Protein AF-A0A651F4R0-F1 (afdb_monomer)

Structure (mmCIF, N/CA/C/O backbone):
data_AF-A0A651F4R0-F1
#
_entry.id   AF-A0A651F4R0-F1
#
loop_
_atom_site.group_PDB
_atom_site.id
_atom_site.type_symbol
_atom_site.label_atom_id
_atom_site.label_alt_id
_atom_site.label_comp_id
_atom_site.label_asym_id
_atom_site.label_entity_id
_atom_site.label_seq_id
_atom_site.pdbx_PDB_ins_code
_atom_site.Cartn_x
_atom_site.Cartn_y
_atom_site.Cartn_z
_atom_site.occupancy
_atom_site.B_iso_or_equiv
_atom_site.auth_seq_id
_atom_site.auth_comp_id
_atom_site.auth_asym_id
_atom_site.auth_atom_id
_atom_site.pdbx_PDB_model_num
ATOM 1 N N . MET A 1 1 ? -17.008 -6.377 -2.009 1.00 54.41 1 MET A N 1
ATOM 2 C CA . MET A 1 1 ? -15.871 -5.544 -1.554 1.00 54.41 1 MET A CA 1
ATOM 3 C C . MET A 1 1 ? -14.619 -6.312 -1.940 1.00 54.41 1 MET A C 1
ATOM 5 O O . MET A 1 1 ? -14.681 -7.529 -1.850 1.00 54.41 1 MET A O 1
ATOM 9 N N . ALA A 1 2 ? -13.566 -5.687 -2.475 1.00 58.91 2 ALA A N 1
ATOM 10 C CA . ALA A 1 2 ? -12.349 -6.445 -2.774 1.00 58.91 2 ALA A CA 1
ATOM 11 C C . ALA A 1 2 ? -11.760 -6.926 -1.441 1.00 58.91 2 ALA A C 1
ATOM 13 O O . ALA A 1 2 ? -11.391 -6.097 -0.613 1.00 58.91 2 ALA A O 1
ATOM 14 N N . GLU A 1 3 ? -11.769 -8.236 -1.210 1.00 84.19 3 GLU A N 1
ATOM 15 C CA . GLU A 1 3 ? -11.118 -8.831 -0.047 1.00 84.19 3 GLU A CA 1
ATOM 16 C C . GLU A 1 3 ? -9.617 -8.857 -0.315 1.00 84.19 3 GLU A C 1
ATOM 18 O O . GLU A 1 3 ? -9.154 -9.397 -1.321 1.00 84.19 3 GLU A O 1
ATOM 23 N N . PHE A 1 4 ? -8.863 -8.204 0.562 1.00 91.88 4 PHE A N 1
ATOM 24 C CA . PHE A 1 4 ? -7.413 -8.308 0.579 1.00 91.88 4 PHE A CA 1
ATOM 25 C C . PHE A 1 4 ? -7.018 -9.571 1.344 1.00 91.88 4 PHE A C 1
ATOM 27 O O . PHE A 1 4 ? -7.706 -9.972 2.282 1.00 91.88 4 PHE A O 1
ATOM 34 N N . ALA A 1 5 ? -5.901 -10.179 0.965 1.00 93.25 5 ALA A N 1
ATOM 35 C CA . ALA A 1 5 ? -5.297 -11.286 1.692 1.00 93.25 5 ALA A CA 1
ATOM 36 C C . ALA A 1 5 ? -3.852 -10.943 2.089 1.00 93.25 5 ALA A C 1
ATOM 38 O O . ALA A 1 5 ? -3.198 -10.164 1.389 1.00 93.25 5 ALA A O 1
ATOM 39 N N . PRO A 1 6 ? -3.321 -11.522 3.181 1.00 94.62 6 PRO A N 1
ATOM 40 C CA . PRO A 1 6 ? -1.893 -11.459 3.476 1.00 94.62 6 PRO A CA 1
ATOM 41 C C . PRO A 1 6 ? -1.051 -11.862 2.259 1.00 94.62 6 PRO A C 1
ATOM 43 O O . PRO A 1 6 ? -1.316 -12.882 1.625 1.00 94.62 6 PRO A O 1
ATOM 46 N N . GLY A 1 7 ? -0.045 -11.052 1.932 1.00 93.38 7 GLY A N 1
ATOM 47 C CA . GLY A 1 7 ? 0.804 -11.227 0.751 1.00 93.38 7 GLY A CA 1
ATOM 48 C C . GLY A 1 7 ? 0.339 -10.476 -0.499 1.00 93.38 7 GLY A C 1
ATOM 49 O O . GLY A 1 7 ? 1.131 -10.326 -1.429 1.00 93.38 7 GLY A O 1
ATOM 50 N N . ASP A 1 8 ? -0.886 -9.943 -0.524 1.00 94.56 8 ASP A N 1
ATOM 51 C CA . ASP A 1 8 ? -1.305 -9.046 -1.599 1.00 94.56 8 ASP A CA 1
ATOM 52 C C . ASP A 1 8 ? -0.448 -7.778 -1.611 1.00 94.56 8 ASP A C 1
ATOM 54 O O . ASP A 1 8 ? -0.080 -7.235 -0.567 1.00 94.56 8 ASP A O 1
ATOM 58 N N . VAL A 1 9 ? -0.177 -7.257 -2.806 1.00 94.38 9 VAL A N 1
ATOM 59 C CA . VAL A 1 9 ? 0.391 -5.919 -2.955 1.00 94.38 9 VAL A CA 1
ATOM 60 C C . VAL A 1 9 ? -0.755 -4.938 -3.142 1.00 94.38 9 VAL A C 1
ATOM 62 O O . VAL A 1 9 ? -1.657 -5.148 -3.952 1.00 94.38 9 VAL A O 1
ATOM 65 N N . VAL A 1 10 ? -0.727 -3.849 -2.391 1.00 94.62 10 VAL A N 1
ATOM 66 C CA . VAL A 1 10 ? -1.736 -2.794 -2.414 1.00 94.62 10 VAL A CA 1
ATOM 67 C C . VAL A 1 10 ? -1.086 -1.433 -2.597 1.00 94.62 10 VAL A C 1
ATOM 69 O O . VAL A 1 10 ? 0.093 -1.221 -2.311 1.00 94.62 10 VAL A O 1
ATOM 72 N N . VAL A 1 11 ? -1.873 -0.490 -3.095 1.00 94.62 11 VAL A N 1
ATOM 73 C CA . VAL A 1 11 ? -1.494 0.919 -3.231 1.00 94.62 11 VAL A CA 1
ATOM 74 C C . VAL A 1 11 ? -2.616 1.792 -2.693 1.00 94.62 11 VAL A C 1
ATOM 76 O O . VAL A 1 11 ? -3.794 1.442 -2.810 1.00 94.62 11 VAL A O 1
ATOM 79 N N . LEU A 1 12 ? -2.274 2.958 -2.141 1.00 94.00 12 LEU A N 1
ATOM 80 C CA . LEU A 1 12 ? -3.288 3.974 -1.858 1.00 94.00 12 LEU A CA 1
ATOM 81 C C . LEU A 1 12 ? -3.938 4.430 -3.164 1.00 94.00 12 LEU A C 1
ATOM 83 O O . LEU A 1 12 ? -3.258 4.630 -4.174 1.00 94.00 12 LEU A O 1
ATOM 87 N N . LYS A 1 13 ? -5.247 4.685 -3.121 1.00 91.25 13 LYS A N 1
ATOM 88 C CA . LYS A 1 13 ? -6.009 5.247 -4.247 1.00 91.25 13 LYS A CA 1
ATOM 89 C C . LYS A 1 13 ? -5.448 6.575 -4.760 1.00 91.25 13 LYS A C 1
ATOM 91 O O . LYS A 1 13 ? -5.600 6.867 -5.941 1.00 91.25 13 LYS A O 1
ATOM 96 N N . SER A 1 14 ? -4.778 7.348 -3.904 1.00 89.56 14 SER A N 1
ATOM 97 C CA . SER A 1 14 ? -4.080 8.585 -4.275 1.00 89.56 14 SER A CA 1
ATOM 98 C C . SER A 1 14 ? -2.818 8.365 -5.121 1.00 89.56 14 SER A C 1
ATOM 100 O O . SER A 1 14 ? -2.274 9.335 -5.638 1.00 89.56 14 SER A O 1
ATOM 102 N N . GLY A 1 15 ? -2.362 7.119 -5.294 1.00 82.94 15 GLY A N 1
ATOM 103 C CA . GLY A 1 15 ? -1.146 6.793 -6.040 1.00 82.94 15 GLY A CA 1
ATOM 104 C C . GLY A 1 15 ? 0.111 6.789 -5.172 1.00 82.94 15 GLY A C 1
ATOM 105 O O . GLY A 1 15 ? 1.113 7.393 -5.542 1.00 82.94 15 GLY A O 1
ATOM 106 N N . SER A 1 16 ? 0.058 6.118 -4.018 1.00 81.00 16 SER A N 1
ATOM 107 C CA . SER A 1 16 ? 1.240 5.913 -3.168 1.00 81.00 16 SER A CA 1
ATOM 108 C C . SER A 1 16 ? 2.104 4.749 -3.656 1.00 81.00 16 SER A C 1
ATOM 110 O O . SER A 1 16 ? 1.766 4.030 -4.602 1.00 81.00 16 SER A O 1
ATOM 112 N N . MET A 1 17 ? 3.228 4.563 -2.976 1.00 83.56 17 MET A N 1
ATOM 113 C CA . MET A 1 17 ? 4.087 3.407 -3.134 1.00 83.56 17 MET A CA 1
ATOM 114 C C . MET A 1 17 ? 3.350 2.087 -2.889 1.00 83.56 17 MET A C 1
ATOM 116 O O . MET A 1 17 ? 2.292 2.032 -2.258 1.00 83.56 17 MET A O 1
ATOM 120 N N . ARG A 1 18 ? 3.930 1.016 -3.430 1.00 93.06 18 ARG A N 1
ATOM 121 C CA . ARG A 1 18 ? 3.437 -0.350 -3.258 1.00 93.06 18 ARG A CA 1
ATOM 122 C C . ARG A 1 18 ? 3.727 -0.809 -1.838 1.00 93.06 18 ARG A C 1
ATOM 124 O O . ARG A 1 18 ? 4.848 -0.654 -1.361 1.00 93.06 18 ARG A O 1
ATOM 131 N N . MET A 1 19 ? 2.723 -1.386 -1.202 1.00 95.31 19 MET A N 1
ATOM 132 C CA . MET A 1 19 ? 2.790 -1.885 0.164 1.00 95.31 19 MET A CA 1
ATOM 133 C C . MET A 1 19 ? 2.299 -3.329 0.170 1.00 95.31 19 MET A C 1
ATOM 135 O O . MET A 1 19 ? 1.404 -3.680 -0.597 1.00 95.31 19 MET A O 1
ATOM 139 N N . LEU A 1 20 ? 2.889 -4.172 1.005 1.00 96.31 20 LEU A N 1
ATOM 140 C CA . LEU A 1 20 ? 2.474 -5.556 1.187 1.00 96.31 20 LEU A CA 1
ATOM 141 C C . LEU A 1 20 ? 1.415 -5.622 2.284 1.00 96.31 20 LEU A C 1
ATOM 143 O O . LEU A 1 20 ? 1.595 -5.026 3.342 1.00 96.31 20 LEU A O 1
ATOM 147 N N . VAL A 1 21 ? 0.346 -6.374 2.070 1.00 96.12 21 VAL A N 1
ATOM 148 C CA . VAL A 1 21 ? -0.621 -6.693 3.118 1.00 96.12 21 VAL A CA 1
ATOM 149 C C . VAL A 1 21 ? 0.005 -7.694 4.087 1.00 96.12 21 VAL A C 1
ATOM 151 O O . VAL A 1 21 ? 0.329 -8.818 3.707 1.00 96.12 21 VAL A O 1
ATOM 154 N N . GLU A 1 22 ? 0.173 -7.286 5.343 1.00 96.19 22 GLU A N 1
ATOM 155 C CA . GLU A 1 22 ? 0.642 -8.153 6.431 1.00 96.19 22 GLU A CA 1
ATOM 156 C C . GLU A 1 22 ? -0.518 -8.968 7.007 1.00 96.19 22 GLU A C 1
ATOM 158 O O . GLU A 1 22 ? -0.419 -10.180 7.182 1.00 96.19 22 GLU A O 1
ATOM 163 N N . ARG A 1 23 ? -1.632 -8.289 7.297 1.00 95.62 23 ARG A N 1
ATOM 164 C CA . ARG A 1 23 ? -2.835 -8.867 7.904 1.00 95.62 23 ARG A CA 1
ATOM 165 C C . ARG A 1 23 ? -4.053 -7.998 7.614 1.00 95.62 23 ARG A C 1
ATOM 167 O O . ARG A 1 23 ? -3.926 -6.801 7.355 1.00 95.62 23 ARG A O 1
ATOM 174 N N . VAL A 1 24 ? -5.229 -8.609 7.688 1.00 94.25 24 VAL A N 1
ATOM 175 C CA . VAL A 1 24 ? -6.519 -7.939 7.493 1.00 94.25 24 VAL A CA 1
ATOM 176 C C . VAL A 1 24 ? -7.310 -8.008 8.791 1.00 94.25 24 VAL A C 1
ATOM 178 O O . VAL A 1 24 ? -7.506 -9.087 9.346 1.00 94.25 24 VAL A O 1
ATOM 181 N N . GLU A 1 25 ? -7.742 -6.848 9.270 1.00 91.25 25 GLU A N 1
ATOM 182 C CA . GLU A 1 25 ? -8.481 -6.649 10.514 1.00 91.25 25 GLU A CA 1
ATOM 183 C C . GLU A 1 25 ? -9.821 -5.977 10.187 1.00 91.25 25 GLU A C 1
ATOM 185 O O . GLU A 1 25 ? -9.966 -4.762 10.282 1.00 91.25 25 GLU A O 1
ATOM 190 N N . GLY A 1 26 ? -10.813 -6.760 9.758 1.00 88.81 26 GLY A N 1
ATOM 191 C CA . GLY A 1 26 ? -12.142 -6.230 9.439 1.00 88.81 26 GLY A CA 1
ATOM 192 C C . GLY A 1 26 ? -12.116 -5.186 8.314 1.00 88.81 26 GLY A C 1
ATOM 193 O O . GLY A 1 26 ? -11.913 -5.533 7.151 1.00 88.81 26 GLY A O 1
ATOM 194 N N . ASP A 1 27 ? -12.358 -3.917 8.654 1.00 91.81 27 ASP 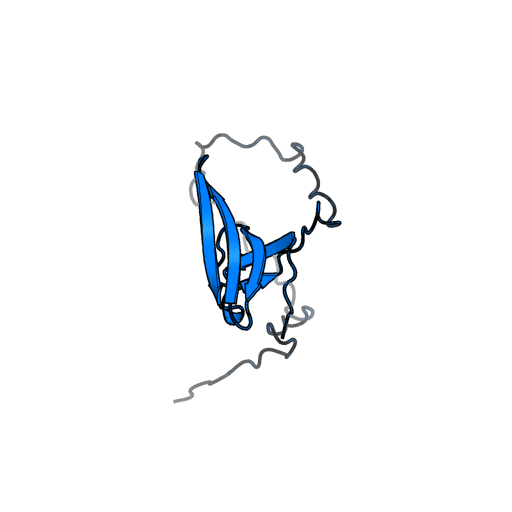A N 1
ATOM 195 C CA . ASP A 1 27 ? -12.363 -2.778 7.725 1.00 91.81 27 ASP A CA 1
ATOM 196 C C . ASP A 1 27 ? -10.998 -2.081 7.586 1.00 91.81 27 ASP A C 1
ATOM 198 O O . ASP A 1 27 ? -10.867 -1.131 6.802 1.00 91.81 27 ASP A O 1
ATOM 202 N N . ALA A 1 28 ? -9.975 -2.578 8.280 1.00 93.31 28 ALA A N 1
ATOM 203 C CA . ALA A 1 28 ? -8.606 -2.102 8.213 1.00 93.31 28 ALA A CA 1
ATOM 204 C C . ALA A 1 28 ? -7.634 -3.195 7.746 1.00 93.31 28 ALA A C 1
ATOM 206 O O . ALA A 1 28 ? -7.862 -4.397 7.874 1.00 93.31 28 ALA A O 1
ATOM 207 N N . VAL A 1 29 ? -6.519 -2.762 7.170 1.00 95.31 29 VAL A N 1
ATOM 208 C CA . VAL A 1 29 ? -5.466 -3.617 6.629 1.00 95.31 29 VAL A CA 1
ATOM 209 C C . VAL A 1 29 ? -4.142 -3.118 7.164 1.00 95.31 29 VAL A C 1
ATOM 211 O O . VAL A 1 29 ? -3.781 -1.959 6.941 1.00 95.31 29 VAL A O 1
ATOM 214 N N . ALA A 1 30 ? -3.404 -3.986 7.848 1.00 96.44 30 ALA A N 1
ATOM 215 C CA . ALA A 1 30 ? -2.038 -3.667 8.210 1.00 96.44 30 ALA A CA 1
ATOM 216 C C . ALA A 1 30 ? -1.128 -3.937 7.015 1.00 96.44 30 ALA A C 1
ATOM 218 O O . ALA A 1 30 ? -1.170 -5.012 6.407 1.00 96.44 30 ALA A O 1
ATOM 219 N N . VAL A 1 31 ? -0.312 -2.950 6.678 1.00 96.00 31 VAL A N 1
ATOM 220 C CA . VAL A 1 31 ? 0.553 -2.961 5.509 1.00 96.00 31 VAL A CA 1
ATOM 221 C C . VAL A 1 31 ? 2.003 -2.736 5.910 1.00 96.00 31 VAL A C 1
ATOM 223 O O . VAL A 1 31 ? 2.294 -1.959 6.817 1.00 96.00 31 VAL A O 1
ATOM 226 N N . VAL A 1 32 ? 2.914 -3.396 5.203 1.00 96.56 32 VAL A N 1
ATOM 227 C CA . VAL A 1 32 ? 4.358 -3.172 5.283 1.00 96.56 32 VAL A CA 1
ATOM 228 C C . VAL A 1 32 ? 4.804 -2.457 4.022 1.00 96.56 32 VAL A C 1
ATOM 230 O O . VAL A 1 32 ? 4.429 -2.837 2.912 1.00 96.56 32 VAL A O 1
ATOM 233 N N . TRP A 1 33 ? 5.640 -1.443 4.170 1.00 94.88 33 TRP A N 1
ATOM 234 C CA . TRP A 1 33 ? 6.225 -0.728 3.046 1.00 94.88 33 TRP A CA 1
ATOM 235 C C . TRP A 1 33 ? 7.705 -0.476 3.290 1.00 94.88 33 TRP A C 1
ATOM 237 O O . TRP A 1 33 ? 8.176 -0.501 4.425 1.00 94.88 33 TRP A O 1
ATOM 247 N N . ALA A 1 34 ? 8.452 -0.262 2.212 1.00 93.12 34 ALA A N 1
ATOM 248 C CA . ALA A 1 34 ? 9.868 0.061 2.283 1.00 93.12 34 ALA A CA 1
ATOM 249 C C . ALA A 1 34 ? 10.150 1.320 1.463 1.00 93.12 34 ALA A C 1
ATOM 251 O O . ALA A 1 34 ? 9.776 1.377 0.291 1.00 93.12 34 ALA A O 1
ATOM 252 N N . ASN A 1 35 ? 10.809 2.308 2.071 1.00 90.62 35 ASN A N 1
ATOM 253 C CA . ASN A 1 35 ? 11.289 3.515 1.397 1.00 90.62 35 ASN A CA 1
ATOM 254 C C . ASN A 1 35 ? 12.662 3.913 1.933 1.00 90.62 35 ASN A C 1
ATOM 256 O O . ASN A 1 35 ? 12.856 3.892 3.145 1.00 90.62 35 ASN A O 1
ATOM 260 N N . ASP A 1 36 ? 13.581 4.321 1.056 1.00 91.00 36 ASP A N 1
ATOM 261 C CA . ASP A 1 36 ? 14.886 4.889 1.434 1.00 91.00 36 ASP A CA 1
ATOM 262 C C . ASP A 1 36 ? 15.638 4.085 2.520 1.00 91.00 36 ASP A C 1
ATOM 264 O O . ASP A 1 36 ? 16.238 4.633 3.441 1.00 91.00 36 ASP A O 1
ATOM 268 N N . GLY A 1 37 ? 15.578 2.751 2.430 1.00 91.06 37 GLY A N 1
ATOM 269 C CA . GLY A 1 37 ? 16.220 1.830 3.379 1.00 91.06 37 GLY A CA 1
ATOM 270 C C . GLY A 1 37 ? 15.477 1.629 4.707 1.00 91.06 37 GLY A C 1
ATOM 271 O O . GLY A 1 37 ? 15.874 0.775 5.496 1.00 91.06 37 GLY A O 1
ATOM 272 N N . GLY A 1 38 ? 14.389 2.359 4.949 1.00 92.88 38 GLY A N 1
ATOM 273 C CA . GLY A 1 38 ? 13.481 2.149 6.071 1.00 92.88 38 GLY A CA 1
ATOM 274 C C . GLY A 1 38 ? 12.352 1.183 5.721 1.00 92.88 38 GLY A C 1
ATOM 275 O O . GLY A 1 38 ? 11.827 1.204 4.609 1.00 92.88 38 GLY A O 1
ATOM 276 N N . ILE A 1 39 ? 11.959 0.355 6.692 1.00 95.25 39 ILE A N 1
ATOM 277 C CA . ILE A 1 39 ? 10.747 -0.467 6.623 1.00 95.25 39 ILE A CA 1
ATOM 278 C C . ILE A 1 39 ? 9.722 0.134 7.581 1.00 95.25 39 ILE A C 1
ATOM 280 O O . ILE A 1 39 ? 9.967 0.214 8.786 1.00 95.25 39 ILE A O 1
ATOM 284 N N . GLY A 1 40 ? 8.585 0.549 7.035 1.00 94.50 40 GLY A N 1
ATOM 285 C CA . GLY A 1 40 ? 7.442 1.056 7.781 1.00 94.50 40 GLY A CA 1
ATOM 286 C C . GLY A 1 40 ? 6.321 0.025 7.868 1.00 94.50 40 GLY A C 1
ATOM 287 O O . GLY A 1 40 ? 6.184 -0.851 7.009 1.00 94.50 40 GLY A O 1
ATOM 288 N N . ARG A 1 41 ? 5.512 0.142 8.922 1.00 95.75 41 ARG A N 1
ATOM 289 C CA . ARG A 1 41 ? 4.256 -0.590 9.087 1.00 95.75 41 ARG A CA 1
ATOM 290 C C . ARG A 1 41 ? 3.158 0.396 9.434 1.00 95.75 41 ARG A C 1
ATOM 292 O O . ARG A 1 41 ? 3.333 1.183 10.357 1.00 95.75 41 ARG A O 1
ATOM 299 N N . ASP A 1 42 ? 2.034 0.296 8.745 1.00 95.56 42 ASP A N 1
ATOM 300 C CA . ASP A 1 42 ? 0.863 1.138 8.975 1.00 95.56 42 ASP A CA 1
ATOM 301 C C . ASP A 1 42 ? -0.411 0.303 8.957 1.00 95.56 42 ASP A C 1
ATOM 303 O O . ASP A 1 42 ? -0.419 -0.833 8.493 1.00 95.56 42 ASP A O 1
ATOM 307 N N . THR A 1 43 ? -1.503 0.862 9.473 1.00 96.31 43 THR A N 1
ATOM 308 C CA . THR A 1 43 ? -2.840 0.264 9.384 1.00 96.31 43 THR A CA 1
ATOM 309 C C . THR A 1 43 ? -3.752 1.233 8.650 1.00 96.31 43 THR A C 1
ATOM 311 O O . THR A 1 43 ? -3.946 2.366 9.087 1.00 96.31 43 THR A O 1
ATOM 314 N N . LEU A 1 44 ? -4.266 0.807 7.498 1.00 94.50 44 LEU A N 1
ATOM 315 C CA . LEU A 1 44 ? -5.019 1.648 6.573 1.00 94.50 44 LEU A CA 1
ATOM 316 C C . LEU A 1 44 ? -6.414 1.069 6.338 1.00 94.50 44 LEU A C 1
ATOM 318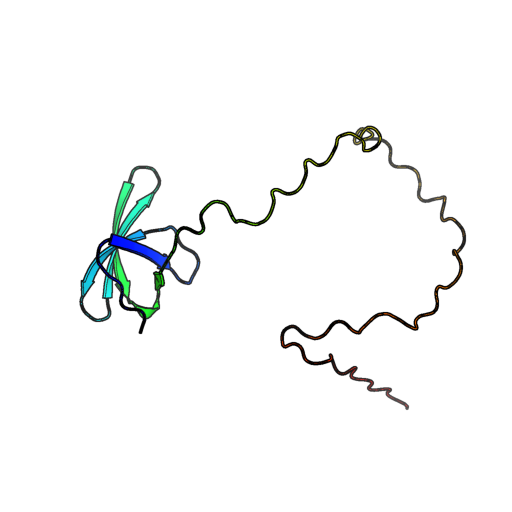 O O . LEU A 1 44 ? -6.562 -0.149 6.260 1.00 94.50 44 LEU A O 1
ATOM 322 N N . PRO A 1 45 ? -7.444 1.908 6.167 1.00 94.69 45 PRO A N 1
ATOM 323 C CA . PRO A 1 45 ? -8.784 1.409 5.919 1.00 94.69 45 PRO A CA 1
ATOM 324 C C . PRO A 1 45 ? -8.894 0.797 4.515 1.00 94.69 45 PRO A C 1
ATOM 326 O O . PRO A 1 45 ? -8.385 1.350 3.534 1.00 94.69 45 PRO A O 1
ATOM 329 N N . VAL A 1 46 ? -9.633 -0.309 4.399 1.00 93.38 46 VAL A N 1
ATOM 330 C CA . VAL A 1 46 ? -9.852 -1.074 3.155 1.00 93.38 46 VAL A CA 1
ATOM 331 C C . VAL A 1 46 ? -10.316 -0.162 2.014 1.00 93.38 46 VAL A C 1
ATOM 333 O O . VAL A 1 46 ? -9.876 -0.305 0.873 1.00 93.38 46 VAL A O 1
ATOM 336 N N . PHE A 1 47 ? -11.168 0.830 2.303 1.00 92.81 47 PHE A N 1
ATOM 337 C CA . PHE A 1 47 ? -11.704 1.724 1.273 1.00 92.81 47 PHE A CA 1
ATOM 338 C C . PHE A 1 47 ? -10.644 2.626 0.622 1.00 92.81 47 PHE A C 1
ATOM 340 O O . PHE A 1 47 ? -10.891 3.129 -0.478 1.00 92.81 47 PHE A O 1
ATOM 347 N N . ALA A 1 48 ? -9.499 2.859 1.268 1.00 93.19 48 ALA A N 1
ATOM 348 C CA . ALA A 1 48 ? -8.436 3.723 0.757 1.00 93.19 48 ALA A CA 1
ATOM 349 C C . ALA A 1 48 ? -7.461 2.989 -0.178 1.00 93.19 48 ALA A C 1
ATOM 351 O O . ALA A 1 48 ? -6.625 3.634 -0.817 1.00 93.19 48 ALA A O 1
ATOM 352 N N . LEU A 1 49 ? -7.575 1.663 -0.281 1.00 93.44 49 LEU A N 1
ATOM 353 C CA . LEU A 1 49 ? -6.624 0.805 -0.975 1.00 93.44 49 LEU A CA 1
ATOM 354 C C . LEU A 1 49 ? -7.184 0.287 -2.305 1.00 93.44 49 LEU A C 1
ATOM 356 O O . LEU A 1 49 ? -8.386 0.068 -2.463 1.00 93.44 49 LEU A O 1
ATOM 360 N N . ASN A 1 50 ? -6.282 0.073 -3.260 1.00 93.31 50 ASN A N 1
ATOM 361 C CA . ASN A 1 50 ? -6.504 -0.732 -4.456 1.00 93.31 50 ASN A CA 1
ATOM 362 C C . ASN A 1 50 ? -5.537 -1.917 -4.437 1.00 93.31 50 ASN A C 1
ATOM 364 O O . ASN A 1 50 ? -4.370 -1.749 -4.075 1.00 93.31 50 ASN A O 1
ATOM 368 N N . LYS A 1 51 ? -5.995 -3.086 -4.897 1.00 92.81 51 LYS A N 1
ATOM 369 C CA . LYS A 1 51 ? -5.109 -4.222 -5.162 1.00 92.81 51 LYS A CA 1
ATOM 370 C C . LYS A 1 51 ? -4.213 -3.878 -6.352 1.00 92.81 51 LYS A C 1
ATOM 372 O O . LYS A 1 51 ? -4.698 -3.415 -7.387 1.00 92.81 51 LYS A O 1
ATOM 377 N N . TRP A 1 52 ? -2.910 -4.036 -6.173 1.00 91.44 52 TRP A N 1
ATOM 378 C CA . TRP A 1 52 ? -1.914 -3.823 -7.208 1.00 91.44 52 TRP A CA 1
ATOM 379 C C . TRP A 1 52 ? -1.484 -5.175 -7.765 1.00 91.44 52 TRP A C 1
ATOM 381 O O . TRP A 1 52 ? -1.010 -6.038 -7.033 1.00 91.44 52 TRP A O 1
ATOM 391 N N . GLU A 1 53 ? -1.647 -5.344 -9.070 1.00 83.00 53 GLU A N 1
ATOM 392 C CA . GLU A 1 53 ? -1.192 -6.526 -9.794 1.00 83.00 53 GLU A CA 1
ATOM 393 C C . GLU A 1 53 ? 0.029 -6.144 -10.625 1.00 83.00 53 GLU A C 1
ATOM 395 O O . GLU A 1 53 ? 0.049 -5.079 -11.259 1.00 83.00 53 GLU A O 1
ATOM 400 N N . ASP A 1 54 ? 1.046 -7.004 -10.618 1.00 71.38 54 ASP A N 1
ATOM 401 C CA . ASP A 1 54 ? 2.176 -6.840 -11.518 1.00 71.38 54 ASP A CA 1
ATOM 402 C C . ASP A 1 54 ? 1.687 -7.023 -12.954 1.00 71.38 54 ASP A C 1
ATOM 404 O O . ASP A 1 54 ? 1.225 -8.091 -13.348 1.00 71.38 54 ASP A O 1
ATOM 408 N N . ARG A 1 55 ? 1.746 -5.947 -13.738 1.00 69.31 55 ARG A N 1
ATOM 409 C CA . ARG A 1 55 ? 1.290 -5.964 -15.134 1.00 69.31 55 ARG A CA 1
ATOM 410 C C . ARG A 1 55 ? 2.354 -6.479 -16.098 1.00 69.31 55 ARG A C 1
ATOM 412 O O . ARG A 1 55 ? 2.132 -6.387 -17.304 1.00 69.31 55 ARG A O 1
ATOM 419 N N . GLY A 1 56 ? 3.475 -6.990 -15.580 1.00 67.00 56 GLY A N 1
ATOM 420 C CA . GLY A 1 56 ? 4.587 -7.500 -16.370 1.00 67.00 56 GLY A CA 1
ATOM 421 C C . GLY A 1 56 ? 5.100 -6.492 -17.408 1.00 67.00 56 GLY A C 1
ATOM 422 O O . GLY A 1 56 ? 4.679 -5.327 -17.455 1.00 67.00 56 GLY A O 1
ATOM 423 N N . PRO A 1 57 ? 6.028 -6.903 -18.281 1.00 64.62 57 PRO A N 1
ATOM 424 C CA . PRO A 1 57 ? 6.240 -6.184 -19.524 1.00 64.62 57 PRO A CA 1
ATOM 425 C C . PRO A 1 57 ? 4.944 -6.283 -20.328 1.00 64.62 57 PRO A C 1
ATOM 427 O O . PRO A 1 57 ? 4.491 -7.374 -20.654 1.00 64.62 57 PRO A O 1
ATOM 430 N N . SER A 1 58 ? 4.321 -5.142 -20.617 1.00 67.38 58 SER A N 1
ATOM 431 C CA . SER A 1 58 ? 3.105 -5.114 -21.423 1.00 67.38 58 SER A CA 1
ATOM 432 C C . SER A 1 58 ? 3.311 -5.910 -22.712 1.00 67.38 58 SER A C 1
ATOM 434 O O . SER A 1 58 ? 4.260 -5.606 -23.433 1.00 67.38 58 SER A O 1
ATOM 436 N N . ASP A 1 59 ? 2.369 -6.778 -23.088 1.00 69.31 59 ASP A N 1
ATOM 437 C CA . ASP A 1 59 ? 2.328 -7.421 -24.419 1.00 69.31 59 ASP A CA 1
ATOM 438 C C . ASP A 1 59 ? 2.171 -6.413 -25.570 1.00 69.31 59 ASP A C 1
ATOM 440 O O . ASP A 1 59 ? 2.0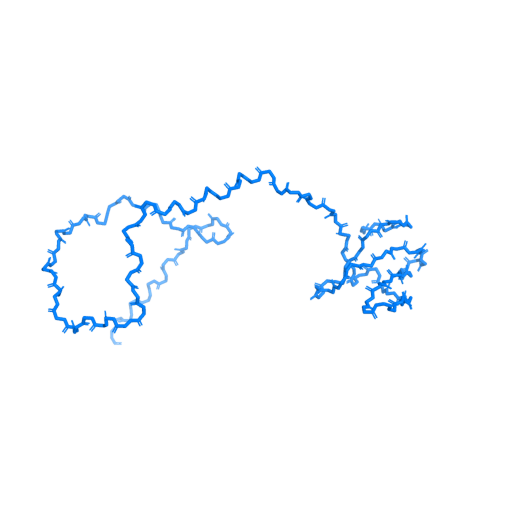69 -6.773 -26.745 1.00 69.31 59 ASP A O 1
ATOM 444 N N . ARG A 1 60 ? 2.124 -5.112 -25.254 1.00 67.50 60 ARG A N 1
ATOM 445 C CA . ARG A 1 60 ? 2.243 -4.084 -26.272 1.00 67.50 60 ARG A CA 1
ATOM 446 C C . ARG A 1 60 ? 3.603 -4.245 -26.936 1.00 67.50 60 ARG A C 1
ATOM 448 O O . ARG A 1 60 ? 4.618 -4.192 -26.239 1.00 67.50 60 ARG A O 1
ATOM 455 N N . PRO A 1 61 ? 3.630 -4.371 -28.272 1.00 70.06 61 PRO A N 1
ATOM 456 C CA . PRO A 1 61 ? 4.884 -4.467 -28.988 1.00 70.06 61 PRO A CA 1
ATOM 457 C C . PRO A 1 61 ? 5.748 -3.275 -28.594 1.00 70.06 61 PRO A C 1
ATOM 459 O O . PRO A 1 61 ? 5.260 -2.136 -28.541 1.00 70.06 61 PRO A O 1
ATOM 462 N N . ALA A 1 62 ? 7.018 -3.550 -28.288 1.00 71.44 62 ALA A N 1
ATOM 463 C CA . ALA A 1 62 ? 8.002 -2.509 -28.062 1.00 71.44 62 ALA A CA 1
ATOM 464 C C . ALA A 1 62 ? 7.864 -1.488 -29.192 1.00 71.44 62 ALA A C 1
ATOM 466 O O . ALA A 1 62 ? 7.817 -1.854 -30.371 1.00 71.44 62 ALA A O 1
ATOM 467 N N . ARG A 1 63 ? 7.732 -0.204 -28.836 1.00 71.94 63 ARG A N 1
ATOM 468 C CA . ARG A 1 63 ? 7.735 0.853 -29.845 1.00 71.94 63 ARG A CA 1
ATOM 469 C C . ARG A 1 63 ? 8.999 0.630 -30.681 1.00 71.94 63 ARG A C 1
ATOM 471 O O . ARG A 1 63 ? 10.067 0.530 -30.074 1.00 71.94 63 ARG A O 1
ATOM 478 N N . PRO A 1 64 ? 8.892 0.525 -32.019 1.00 72.12 64 PRO A N 1
ATOM 479 C CA . PRO A 1 64 ? 10.060 0.274 -32.843 1.00 72.12 64 PRO A CA 1
ATOM 480 C C . PRO A 1 64 ? 11.129 1.318 -32.509 1.00 72.12 64 PRO A C 1
ATOM 482 O O . PRO A 1 64 ? 10.764 2.468 -32.200 1.00 72.12 64 PRO A O 1
ATOM 485 N N . PRO A 1 65 ? 12.420 0.940 -32.547 1.00 66.31 65 PRO A N 1
ATOM 486 C CA . PRO A 1 65 ? 13.507 1.894 -32.422 1.00 66.31 65 PRO A CA 1
ATOM 487 C C . PRO A 1 65 ? 13.182 3.090 -33.308 1.00 66.31 65 PRO A C 1
ATOM 489 O O . PRO A 1 65 ? 12.764 2.928 -34.458 1.00 66.31 65 PRO A O 1
ATOM 492 N N . ARG A 1 66 ? 13.290 4.301 -32.762 1.00 65.62 66 ARG A N 1
ATOM 493 C CA . ARG A 1 66 ? 13.208 5.493 -33.598 1.00 65.62 66 ARG A CA 1
ATOM 494 C C . ARG A 1 66 ? 14.457 5.448 -34.469 1.00 65.62 66 ARG A C 1
ATOM 496 O O . ARG A 1 66 ? 15.495 5.892 -34.003 1.00 65.62 66 ARG A O 1
ATOM 503 N N . GLY A 1 67 ? 14.343 4.841 -35.650 1.00 53.47 67 GLY A N 1
ATOM 504 C CA . GLY A 1 67 ? 15.448 4.683 -36.583 1.00 53.47 67 GLY A CA 1
ATOM 505 C C . GLY A 1 67 ? 16.164 6.013 -36.753 1.00 53.47 67 GLY A C 1
ATOM 506 O O . GLY A 1 67 ? 15.527 7.052 -36.964 1.00 53.47 67 GLY A O 1
ATOM 507 N N . ASP A 1 68 ? 17.483 5.969 -36.625 1.00 59.41 68 ASP A N 1
ATOM 508 C CA . ASP A 1 68 ? 18.382 7.067 -36.970 1.00 59.41 68 ASP A CA 1
ATOM 509 C C . ASP A 1 68 ? 18.432 7.314 -38.495 1.00 59.41 68 ASP A C 1
ATOM 511 O O . ASP A 1 68 ? 19.190 8.152 -38.961 1.00 59.41 68 ASP A O 1
ATOM 515 N N . ASP A 1 69 ? 17.550 6.674 -39.274 1.00 55.50 69 ASP A N 1
ATOM 516 C CA . ASP A 1 69 ? 17.275 6.965 -40.690 1.00 55.50 69 ASP A CA 1
ATOM 517 C C . ASP A 1 69 ? 16.456 8.255 -40.905 1.00 55.50 69 ASP A C 1
ATOM 519 O O . ASP A 1 69 ? 16.056 8.594 -42.021 1.00 55.50 69 ASP A O 1
ATOM 523 N N . GLY A 1 70 ? 16.172 9.001 -39.834 1.00 56.72 70 GLY A N 1
ATOM 524 C CA . GLY A 1 70 ? 15.783 10.402 -39.955 1.00 56.72 70 GLY A CA 1
ATOM 525 C C . GLY A 1 70 ? 17.007 11.248 -40.330 1.00 56.72 70 GLY A C 1
ATOM 526 O O . GLY A 1 70 ? 18.072 11.027 -39.759 1.00 56.72 70 GLY A O 1
ATOM 527 N N . PRO A 1 71 ? 16.887 12.242 -41.235 1.00 53.00 71 PRO A N 1
ATOM 528 C CA . PRO A 1 71 ? 18.017 13.091 -41.617 1.00 53.00 71 PRO A CA 1
ATOM 529 C C . PRO A 1 71 ? 18.700 13.662 -40.363 1.00 53.00 71 PRO A C 1
ATOM 531 O O . PRO A 1 71 ? 17.990 13.963 -39.392 1.00 53.00 71 PRO A O 1
ATOM 534 N N . PRO A 1 72 ? 20.041 13.812 -40.363 1.00 47.09 72 PRO A N 1
ATOM 535 C CA . PRO A 1 72 ? 20.813 14.107 -39.161 1.00 47.09 72 PRO A CA 1
ATOM 536 C C . PRO A 1 72 ? 20.178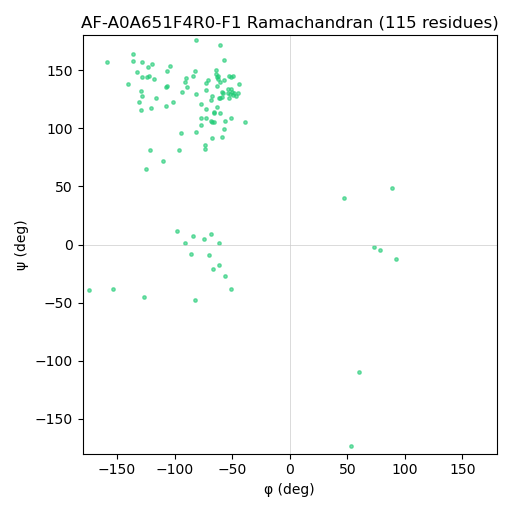 15.272 -38.410 1.00 47.09 72 PRO A C 1
ATOM 538 O O . PRO A 1 72 ? 19.866 16.313 -39.001 1.00 47.09 72 PRO A O 1
ATOM 541 N N . ARG A 1 73 ? 19.936 15.077 -37.106 1.00 54.47 73 ARG A N 1
ATOM 542 C CA . ARG A 1 73 ? 19.400 16.127 -36.237 1.00 54.47 73 ARG A CA 1
ATOM 543 C C . ARG A 1 73 ? 20.335 17.323 -36.333 1.00 54.47 73 ARG A C 1
ATOM 545 O O . ARG A 1 73 ? 21.435 17.301 -35.789 1.00 54.47 73 ARG A O 1
ATOM 552 N N . LYS A 1 74 ? 19.885 18.361 -37.038 1.00 46.03 74 LYS A N 1
ATOM 553 C CA . LYS A 1 74 ? 20.558 19.656 -37.061 1.00 46.03 74 LYS A CA 1
ATOM 554 C C . LYS A 1 74 ? 20.739 20.107 -35.615 1.00 46.03 74 LYS A C 1
ATOM 556 O O . LYS A 1 74 ? 19.792 20.040 -34.829 1.00 46.03 74 LYS A O 1
ATOM 561 N N . ALA A 1 75 ? 21.964 20.501 -35.282 1.00 43.91 75 ALA A N 1
ATOM 562 C CA . ALA A 1 75 ? 22.316 21.044 -33.984 1.00 43.91 75 ALA A CA 1
ATOM 563 C C . ALA A 1 75 ? 21.327 22.151 -33.580 1.00 43.91 75 ALA A C 1
ATOM 565 O O . ALA A 1 75 ? 20.827 22.903 -34.422 1.00 43.91 75 ALA A O 1
ATOM 566 N N . TYR A 1 76 ? 21.035 22.228 -32.283 1.00 49.84 76 TYR A N 1
ATOM 567 C CA . TYR A 1 76 ? 20.294 23.327 -31.668 1.00 49.84 76 TYR A CA 1
ATOM 568 C C . TYR A 1 76 ? 21.056 24.639 -31.937 1.00 49.84 76 TYR A C 1
ATOM 570 O O . TYR A 1 76 ? 21.978 24.980 -31.206 1.00 49.84 76 TYR A O 1
ATOM 578 N N . GLY A 1 77 ? 20.722 25.344 -33.020 1.00 51.94 77 GLY A N 1
ATOM 579 C CA . GLY A 1 77 ? 21.437 26.562 -33.414 1.00 51.94 77 GLY A CA 1
ATOM 580 C C . GLY A 1 77 ? 20.842 27.310 -34.606 1.00 51.94 77 GLY A C 1
ATOM 581 O O . GLY A 1 77 ? 20.736 28.529 -34.554 1.00 51.94 77 GLY A O 1
ATOM 582 N N . ASP A 1 78 ? 20.346 26.620 -35.636 1.00 48.00 78 ASP A N 1
ATOM 583 C CA . ASP A 1 78 ? 19.865 27.298 -36.850 1.00 48.00 78 ASP A CA 1
ATOM 584 C C . ASP A 1 78 ? 18.346 27.531 -36.852 1.00 48.00 78 ASP A C 1
ATOM 586 O O . ASP A 1 78 ? 17.567 26.800 -37.476 1.00 48.00 78 ASP A O 1
ATOM 590 N N . LYS A 1 79 ? 17.897 28.596 -36.177 1.00 50.81 79 LYS A N 1
ATOM 591 C CA . LYS A 1 79 ? 16.577 29.189 -36.451 1.00 50.81 79 LYS A CA 1
ATOM 592 C C . LYS A 1 79 ? 16.602 29.828 -37.846 1.00 50.81 79 LYS A C 1
ATOM 594 O O . LYS A 1 79 ? 17.138 30.918 -38.018 1.00 50.81 79 LYS A O 1
ATOM 599 N N . LYS A 1 80 ? 15.962 29.188 -38.832 1.00 49.97 80 LYS A N 1
ATOM 600 C CA . LYS A 1 80 ? 15.568 29.867 -40.080 1.00 49.97 80 LYS A CA 1
ATOM 601 C C . LYS A 1 80 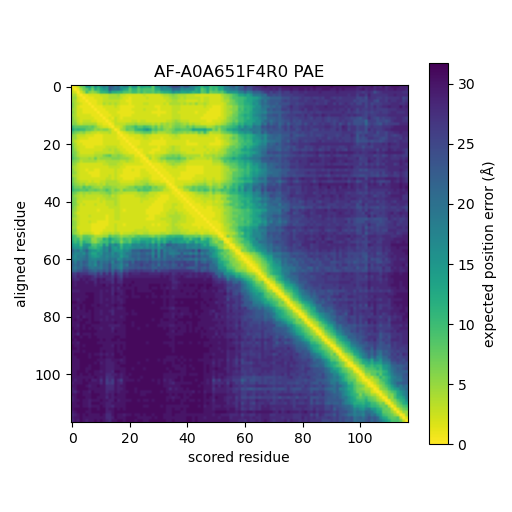? 14.595 31.021 -39.765 1.00 49.97 80 LYS A C 1
ATOM 603 O O . LYS A 1 80 ? 13.712 30.830 -38.923 1.00 49.97 80 LYS A O 1
ATOM 608 N N . PRO A 1 81 ? 14.706 32.184 -40.435 1.00 44.25 81 PRO A N 1
ATOM 609 C CA . PRO A 1 81 ? 13.753 33.276 -40.278 1.00 44.25 81 PRO A CA 1
ATOM 610 C C . PRO A 1 81 ? 12.358 32.843 -40.751 1.00 44.25 81 PRO A C 1
ATOM 612 O O . PRO A 1 81 ? 12.213 32.066 -41.697 1.00 44.25 81 PRO A O 1
ATOM 615 N N . TYR A 1 82 ? 11.328 33.337 -40.064 1.00 50.69 82 TYR A N 1
ATOM 616 C CA . TYR A 1 82 ? 9.929 33.221 -40.473 1.00 50.69 82 TYR A CA 1
ATOM 617 C C . TYR A 1 82 ? 9.770 33.835 -41.873 1.00 50.69 82 TYR A C 1
ATOM 619 O O . TYR A 1 82 ? 9.714 35.053 -41.991 1.00 50.69 82 TYR A O 1
ATOM 627 N N . GLY A 1 83 ? 9.741 33.014 -42.927 1.00 54.09 83 GLY A N 1
ATOM 628 C CA . GLY A 1 83 ? 9.753 33.542 -44.297 1.00 54.09 83 GLY A CA 1
ATOM 629 C C . GLY A 1 83 ? 9.108 32.676 -45.375 1.00 54.09 83 GLY A C 1
ATOM 630 O O . GLY A 1 83 ? 8.400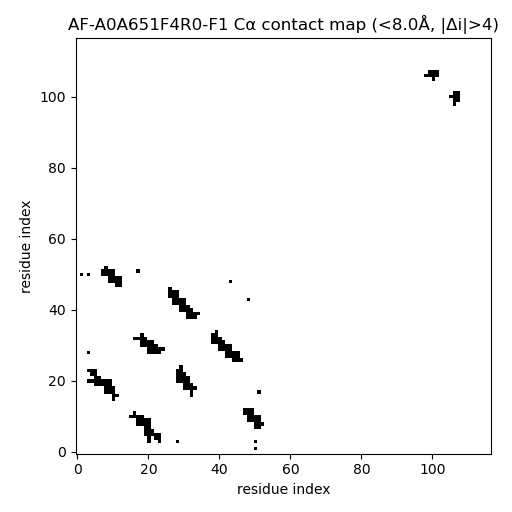 33.218 -46.209 1.00 54.09 83 GLY A O 1
ATOM 631 N N . ASP A 1 84 ? 9.240 31.347 -45.345 1.00 51.56 84 ASP A N 1
ATOM 632 C CA . ASP A 1 84 ? 8.805 30.522 -46.487 1.00 51.56 84 ASP A CA 1
ATOM 633 C C . ASP A 1 84 ? 7.556 29.680 -46.186 1.00 51.56 84 ASP A C 1
ATOM 635 O O . ASP A 1 84 ? 7.602 28.452 -46.058 1.00 51.56 84 ASP A O 1
ATOM 639 N N . LYS A 1 85 ? 6.398 30.343 -46.086 1.00 49.78 85 LYS A N 1
ATOM 640 C CA . LYS A 1 85 ? 5.095 29.673 -46.243 1.00 49.78 85 LYS A CA 1
ATOM 641 C C . LYS A 1 85 ? 4.908 29.336 -47.726 1.00 49.78 85 LYS A C 1
ATOM 643 O O . LYS A 1 85 ? 4.654 30.225 -48.531 1.00 49.78 85 LYS A O 1
ATOM 648 N N . LYS A 1 86 ? 4.976 28.048 -48.082 1.00 49.66 86 LYS A N 1
ATOM 649 C CA . LYS A 1 86 ? 4.462 27.565 -49.376 1.00 49.66 86 LYS A CA 1
ATOM 650 C C . LYS A 1 86 ? 2.970 27.927 -49.515 1.00 49.66 86 LYS A C 1
ATOM 652 O O . LYS A 1 86 ? 2.247 27.835 -48.516 1.00 49.66 86 LYS A O 1
ATOM 657 N N . PRO A 1 87 ? 2.503 28.319 -50.717 1.00 42.97 87 PRO A N 1
ATOM 658 C CA . PRO A 1 87 ? 1.108 28.666 -50.943 1.00 42.97 87 PRO A CA 1
ATOM 659 C C . PRO A 1 87 ? 0.212 27.446 -50.723 1.00 42.97 87 PRO A C 1
ATOM 661 O O . PRO A 1 87 ? 0.614 26.304 -50.946 1.00 42.97 87 PRO A O 1
ATOM 664 N N . TYR A 1 88 ? -0.985 27.734 -50.220 1.00 48.19 88 TYR A N 1
ATOM 665 C CA . TYR A 1 88 ? -2.061 26.811 -49.875 1.00 48.19 88 TYR A CA 1
ATOM 666 C C . TYR A 1 88 ? -2.185 25.660 -50.890 1.00 48.19 88 TYR A C 1
ATOM 668 O O . TYR A 1 88 ? -2.684 25.847 -51.997 1.00 48.19 88 TYR A O 1
ATOM 676 N N . GLY A 1 89 ? -1.734 24.467 -50.491 1.00 45.12 89 GLY A N 1
ATOM 677 C CA . GLY A 1 89 ? -2.048 23.225 -51.188 1.00 45.12 89 GLY A CA 1
ATOM 678 C C . GLY A 1 89 ? -3.551 22.964 -51.123 1.00 45.12 89 GLY A C 1
ATOM 679 O O . GLY A 1 89 ? -4.187 23.181 -50.090 1.00 45.12 89 GLY A O 1
ATOM 680 N N . GLU A 1 90 ? -4.096 22.550 -52.257 1.00 47.28 90 GLU A N 1
ATOM 681 C CA . GLU A 1 90 ? -5.509 22.413 -52.592 1.00 47.28 90 GLU A CA 1
ATOM 682 C C . GLU A 1 90 ? -6.364 21.768 -51.486 1.00 47.28 90 GLU A C 1
ATOM 684 O O . GLU A 1 90 ? -5.991 20.782 -50.844 1.00 47.28 90 GLU A O 1
ATOM 689 N N . LYS A 1 91 ? -7.557 22.341 -51.274 1.00 51.00 91 LYS A N 1
ATOM 690 C CA . LYS A 1 91 ? -8.594 21.836 -50.366 1.00 51.00 91 LYS A CA 1
ATOM 691 C C . LYS A 1 91 ? -8.883 20.354 -50.651 1.00 51.00 91 LYS A C 1
ATOM 693 O O . LYS A 1 91 ? -9.581 20.037 -51.608 1.00 51.00 91 LYS A O 1
ATOM 698 N N . LYS A 1 92 ? -8.467 19.452 -49.755 1.00 44.88 92 LYS A N 1
ATOM 699 C CA . LYS A 1 92 ? -9.145 18.154 -49.603 1.00 44.88 92 LYS A CA 1
ATOM 700 C C . LYS A 1 92 ? -10.535 18.407 -49.017 1.00 44.88 92 LYS A C 1
ATOM 702 O O . LYS A 1 92 ? -10.652 19.061 -47.979 1.00 44.88 92 LYS A O 1
ATOM 707 N N . SER A 1 93 ? -11.568 17.928 -49.707 1.00 45.47 93 SER A N 1
ATOM 708 C CA . SER A 1 93 ? -12.963 18.023 -49.280 1.00 45.47 93 SER A CA 1
ATOM 709 C C . SER A 1 93 ? -13.128 17.493 -47.851 1.00 45.47 93 SER A C 1
ATOM 711 O O . SER A 1 93 ? -12.667 16.410 -47.488 1.00 45.47 93 SER A O 1
ATOM 713 N N . TYR A 1 94 ? -13.777 18.288 -47.006 1.00 46.62 94 TYR A N 1
ATOM 714 C CA . TYR A 1 94 ? -14.298 17.830 -45.723 1.00 46.62 94 TYR A CA 1
ATOM 715 C C . TYR A 1 94 ? -15.536 16.967 -46.012 1.00 46.62 94 TYR A C 1
ATOM 717 O O . TYR A 1 94 ? -16.651 17.473 -45.997 1.00 46.62 94 TYR A O 1
ATOM 725 N N . GLY A 1 95 ? -15.326 15.696 -46.357 1.00 49.12 95 GLY A N 1
ATOM 726 C CA . GLY A 1 95 ? -16.404 14.741 -46.645 1.00 49.12 95 GLY A CA 1
ATOM 727 C C . GLY A 1 95 ? -16.312 13.450 -45.834 1.00 49.12 95 GLY A C 1
ATOM 728 O O . GLY A 1 95 ? -17.292 13.054 -45.221 1.00 49.12 95 GLY A O 1
ATOM 729 N N . ASP A 1 96 ? -15.123 12.853 -45.723 1.00 51.03 96 ASP A N 1
ATOM 730 C CA . ASP A 1 96 ? -14.979 11.482 -45.206 1.00 51.03 96 ASP A CA 1
ATOM 731 C C . ASP A 1 96 ? -14.009 11.379 -44.028 1.00 51.03 96 ASP A C 1
ATOM 733 O O . ASP A 1 96 ? -12.946 10.759 -44.100 1.00 51.03 96 ASP A O 1
ATOM 737 N N . ARG A 1 97 ? -14.348 11.999 -42.895 1.00 53.47 97 ARG A N 1
ATOM 738 C CA . ARG A 1 97 ? -13.692 11.641 -41.631 1.00 53.47 97 ARG A CA 1
ATOM 739 C C . ARG A 1 97 ? -14.754 11.365 -40.568 1.00 53.47 97 ARG A C 1
ATOM 741 O O . ARG A 1 97 ? -15.477 12.300 -40.221 1.00 53.47 97 ARG A O 1
ATOM 748 N N . PRO A 1 98 ? -14.860 10.128 -40.040 1.00 47.91 98 PRO A N 1
ATOM 749 C CA . PRO A 1 98 ? -15.840 9.821 -39.007 1.00 47.91 98 PRO A CA 1
ATOM 750 C C . PRO A 1 98 ? -15.597 10.724 -37.795 1.00 47.91 98 PRO A C 1
ATOM 752 O O . PRO A 1 98 ? -14.458 10.914 -37.352 1.00 47.91 98 PRO A O 1
ATOM 755 N N . ALA A 1 99 ? -16.670 11.347 -37.305 1.00 57.22 99 ALA A N 1
ATOM 756 C CA . ALA A 1 99 ? -16.610 12.264 -36.178 1.00 57.22 99 ALA A CA 1
ATOM 757 C C . ALA A 1 99 ? -16.029 11.536 -34.960 1.00 57.22 99 ALA A C 1
ATOM 759 O O . ALA A 1 99 ? -16.471 10.442 -34.615 1.00 57.22 99 ALA A O 1
ATOM 760 N N . LYS A 1 100 ? -15.036 12.143 -34.298 1.00 55.31 100 LYS A N 1
ATOM 761 C CA . LYS A 1 100 ? -14.533 11.611 -33.030 1.00 55.31 100 LYS A CA 1
ATOM 762 C C . LYS A 1 100 ? -15.685 11.591 -32.023 1.00 55.31 100 LYS A C 1
ATOM 764 O O . LYS A 1 100 ? -16.193 12.648 -31.646 1.00 55.31 100 LYS A O 1
ATOM 769 N N . VAL A 1 101 ? -16.089 10.387 -31.634 1.00 56.16 101 VAL A N 1
ATOM 770 C CA . VAL A 1 101 ? -17.045 10.140 -30.553 1.00 56.16 101 VAL A CA 1
ATOM 771 C C . VAL A 1 101 ? -16.463 10.615 -29.220 1.00 56.16 101 VAL A C 1
ATOM 773 O O . VAL A 1 101 ? -15.241 10.665 -29.049 1.00 56.16 101 VAL A O 1
ATOM 776 N N . GLY A 1 102 ? -17.336 11.032 -28.301 1.00 56.88 102 GLY A N 1
ATOM 777 C CA . GLY A 1 102 ? -16.960 11.379 -26.931 1.00 56.88 102 GLY A CA 1
ATOM 778 C C . GLY A 1 102 ? -16.348 10.187 -26.190 1.00 56.88 102 GLY A C 1
ATOM 779 O O . GLY A 1 102 ? -16.353 9.062 -26.684 1.00 56.88 102 GLY A O 1
ATOM 780 N N . MET A 1 103 ? -15.815 10.428 -24.992 1.00 56.19 103 MET A N 1
ATOM 781 C CA . MET A 1 103 ? -15.159 9.398 -24.169 1.00 56.19 103 MET A CA 1
ATOM 782 C C . MET A 1 103 ? -16.110 8.247 -23.769 1.00 56.19 103 MET A C 1
ATOM 784 O O . MET A 1 10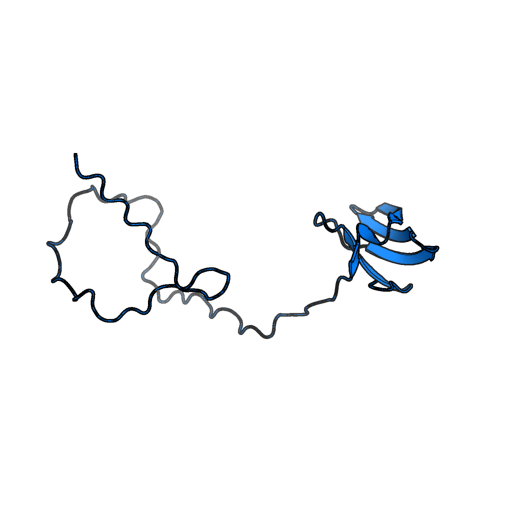3 ? -15.670 7.162 -23.414 1.00 56.19 103 MET A O 1
ATOM 788 N N . ASP A 1 104 ? -17.410 8.485 -23.886 1.00 63.44 104 ASP A N 1
ATOM 789 C CA . ASP A 1 104 ? -18.548 7.589 -23.680 1.00 63.44 104 ASP A CA 1
ATOM 790 C C . ASP A 1 104 ? -19.101 6.984 -24.993 1.00 63.44 104 ASP A C 1
ATOM 792 O O . ASP A 1 104 ? -20.179 6.393 -25.012 1.00 63.44 104 ASP A O 1
ATOM 796 N N . GLY A 1 105 ? -18.385 7.124 -26.115 1.00 58.34 105 GLY A N 1
ATOM 797 C CA . GLY A 1 105 ? -18.738 6.511 -27.403 1.00 58.34 105 GLY A CA 1
ATOM 798 C C . GLY A 1 105 ? -19.928 7.152 -28.125 1.00 58.34 105 GLY A C 1
ATOM 799 O O . GLY A 1 105 ? -20.240 6.768 -29.251 1.00 58.34 105 GLY A O 1
ATOM 800 N N . LYS A 1 106 ? -20.576 8.161 -27.532 1.00 57.47 106 LYS A N 1
ATOM 801 C CA . LYS A 1 106 ? -21.683 8.889 -28.158 1.00 57.47 106 LYS A CA 1
ATOM 802 C C . LYS A 1 106 ? -21.165 10.000 -29.081 1.00 57.47 106 LYS A C 1
ATOM 804 O O . LYS A 1 106 ? -20.136 10.624 -28.793 1.00 57.47 106 LYS A O 1
ATOM 809 N N . PRO A 1 107 ? -21.849 10.281 -30.203 1.00 57.84 107 PRO A N 1
ATOM 810 C CA . PRO A 1 107 ? -21.490 11.395 -31.069 1.00 57.84 107 PRO A CA 1
ATOM 811 C C . PRO A 1 107 ? -21.615 12.713 -30.298 1.00 57.84 107 PRO A C 1
ATOM 813 O O . PRO A 1 107 ? -22.653 13.013 -29.710 1.00 57.84 107 PRO A O 1
ATOM 816 N N . LYS A 1 108 ? -20.539 13.507 -30.296 1.00 54.88 108 LYS A N 1
ATOM 817 C CA . LYS A 1 108 ? -20.498 14.811 -29.630 1.00 54.88 108 LYS A CA 1
ATOM 818 C C . LYS A 1 108 ? -21.485 15.742 -30.344 1.00 54.88 108 LYS A C 1
ATOM 820 O O . LYS A 1 108 ? -21.215 16.167 -31.468 1.00 54.88 108 LYS A O 1
ATOM 825 N N . GLN A 1 109 ? -22.639 16.019 -29.733 1.00 54.53 109 GLN A N 1
ATOM 826 C CA . GLN A 1 109 ? -23.604 16.968 -30.293 1.00 54.53 109 GLN A CA 1
ATOM 827 C C . GLN A 1 109 ? -22.923 18.333 -30.449 1.00 54.53 109 GLN A C 1
ATOM 829 O O . GLN A 1 109 ? -22.305 18.851 -29.518 1.00 54.53 109 GLN A O 1
ATOM 834 N N . LYS A 1 110 ? -22.985 18.900 -31.657 1.00 53.22 110 LYS A N 1
ATOM 835 C CA . LYS A 1 110 ? -22.538 20.270 -31.905 1.00 53.22 110 LYS A CA 1
ATOM 836 C C . LYS A 1 110 ? -23.622 21.199 -31.372 1.00 53.22 110 LYS A C 1
ATOM 838 O O . LYS A 1 110 ? -24.693 21.286 -31.957 1.00 53.22 110 LYS A O 1
ATOM 843 N N . THR A 1 111 ? -23.341 21.889 -30.275 1.00 47.50 111 THR A N 1
ATOM 844 C CA . THR A 1 111 ? -24.200 22.963 -29.774 1.00 47.50 111 THR A CA 1
ATOM 845 C C . THR A 1 111 ? -24.031 24.180 -30.679 1.00 47.50 111 THR A C 1
ATOM 847 O O . THR A 1 111 ? -23.186 25.038 -30.439 1.00 47.50 111 THR A O 1
ATOM 850 N N . TYR A 1 112 ? -24.783 24.242 -31.773 1.00 49.38 112 TYR A N 1
ATOM 851 C CA . TYR A 1 112 ? -24.957 25.480 -32.527 1.00 49.38 112 TYR A CA 1
ATOM 852 C C . TYR A 1 112 ? -26.034 26.312 -31.828 1.00 49.38 112 TYR A C 1
ATOM 854 O O . TYR A 1 112 ? -27.221 26.119 -32.058 1.00 49.38 112 TYR A O 1
ATOM 862 N N . TYR A 1 113 ? -25.610 27.254 -30.986 1.00 48.66 113 TYR A N 1
ATOM 863 C CA . TYR A 1 113 ? -26.388 28.470 -30.768 1.00 48.66 113 TYR A CA 1
ATOM 864 C C . TYR A 1 113 ? -25.837 29.525 -31.723 1.00 48.66 113 TYR A C 1
ATOM 866 O O . TYR A 1 113 ? -24.825 30.171 -31.455 1.00 48.66 113 TYR A O 1
ATOM 874 N N . ARG A 1 114 ? -26.484 29.663 -32.880 1.00 54.44 114 ARG A N 1
ATOM 875 C CA . ARG A 1 114 ? -26.384 30.877 -33.684 1.00 54.44 114 ARG A CA 1
ATOM 876 C C . ARG A 1 114 ? -27.274 31.896 -32.975 1.00 54.44 114 ARG A C 1
ATOM 878 O O . ARG A 1 114 ? -28.490 31.765 -33.026 1.00 54.44 114 ARG A O 1
ATOM 885 N N . LYS A 1 115 ? -26.679 32.839 -32.238 1.00 42.94 115 LYS A N 1
ATOM 886 C CA . LYS A 1 115 ? -27.391 34.073 -31.894 1.00 42.94 115 LYS A CA 1
ATOM 887 C C . LYS A 1 115 ? -27.554 34.835 -33.202 1.00 42.94 115 LYS A C 1
ATOM 889 O O . LYS A 1 115 ? -26.562 35.299 -33.758 1.00 42.94 115 LYS A O 1
ATOM 894 N N . GLU A 1 116 ? -28.767 34.848 -33.727 1.00 47.06 116 GLU A N 1
ATOM 895 C CA . GLU A 1 116 ? -29.195 35.936 -34.594 1.00 47.06 116 GLU A CA 1
ATOM 896 C C . GLU A 1 116 ? -29.855 36.985 -33.694 1.00 47.06 116 GLU A C 1
ATOM 898 O O . GLU A 1 116 ? -30.558 36.611 -32.753 1.00 47.06 116 GLU A O 1
ATOM 903 N N . GLU A 1 117 ? -29.554 38.246 -34.016 1.00 42.75 117 GLU A N 1
ATOM 904 C CA . GLU A 1 117 ? -29.916 39.522 -33.367 1.00 42.75 117 GLU A CA 1
ATOM 905 C C . GLU A 1 117 ? -29.004 40.023 -32.233 1.00 42.75 117 GLU A C 1
ATOM 907 O O . GLU A 1 117 ? -28.944 39.432 -31.128 1.00 42.75 117 GLU A O 1
#

Nearest PDB structures (foldseek):
  3c4s-assembly2_B  TM=8.854E-01  e=4.090E-03  Synechocystis sp. PCC 6803
  6a7k-assembly3_B  TM=8.719E-01  e=2.244E-02  Thermosynechococcus vestitus 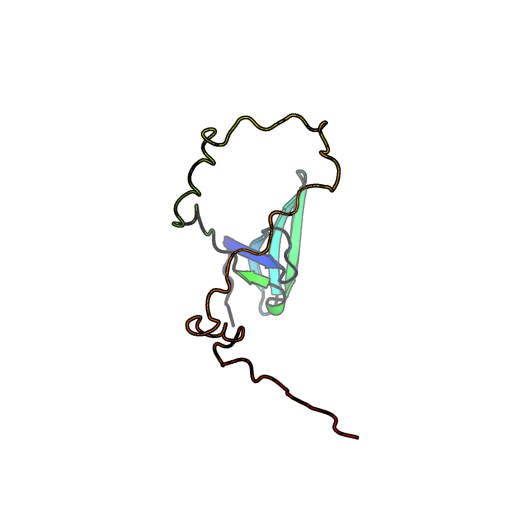BP-1
  6th6-assembly1_BU  TM=8.611E-01  e=2.244E-02  Thermococcus k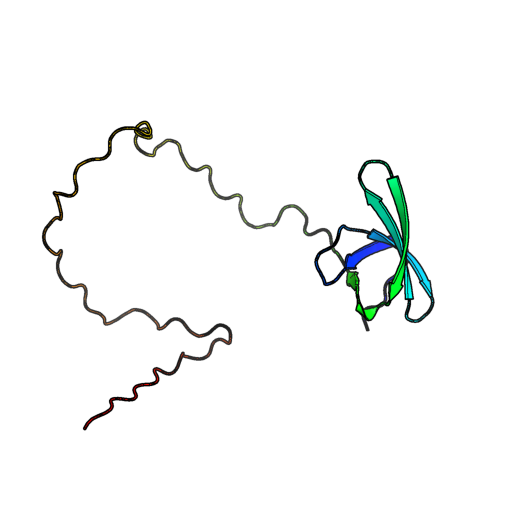odakarensis KOD1
  6a7k-assembly3_A  TM=8.214E-01  e=4.035E-02  Thermosynechococcus vestitus BP-1
  6khj-assembly1_S  TM=8.509E-01  e=4.279E-02  Thermosynechococcus vestitus BP-1

Radius of gyration: 27.26 Å; Cα contacts (8 Å, |Δi|>4): 112; chains: 1; bounding box: 52×51×63 Å

Sequence (117 aa):
MAEFAPGDVVVLKSGSMRMLVERVEGDAVAVVWANDGGIGRDTLPVFALNKWEDRGPSDRPARPPRGDDGPPRKAYGDKKPYGDKKPYGEKKSYGDRPAKVGMDGKPKQKTYYRKEE

Secondary structure (DSSP, 8-state):
-----TT-EEEETTT---EEEEEEETTEEEEEEEETTEEEEEEEEGGGEEE-----S-SSPPPP---TTSPP---TT----S-----------TT-------TTSS-----------

Foldseek 3Di:
DPDDDAQFWKDFPVGHDIWGFHDDDPQKTWTWDDDPRDIDIDIGGPVRIDTDDDCDPPPPPDDPPPDPVPDPPDPPPDDDPPDDDDPDDDDDDPDDDPADAPPVRHRDDDPDPPDDD

Mean predicted aligned error: 19.63 Å

Solvent-accessible surface area (backbone atoms only — not comparable to full-atom values): 8071 Å² total; per-residue (Å²): 128,91,81,80,50,64,74,40,40,30,23,42,74,90,68,54,70,72,24,36,29,66,42,72,58,91,67,31,31,34,30,37,36,73,56,97,92,43,78,49,76,51,76,44,50,53,88,50,51,40,84,51,74,88,70,72,83,59,90,62,75,74,78,73,77,83,63,81,85,52,77,78,81,74,69,97,76,78,80,74,76,96,75,86,77,76,76,84,75,77,84,76,78,95,76,87,70,85,76,77,46,40,102,83,68,45,76,65,78,80,84,78,78,76,82,78,134

pLDDT: mean 71.3, std 19.96, range [42.75, 96.56]